Protein AF-A0A2D9IRG7-F1 (afdb_monomer)

Foldseek 3Di:
DDPDDDDDDPVPDDDDLLVVLVVLLVVLVVLLVVVVVLVVCLVVLVVVDDVSNVVSVVVCPPPVNVVSVLVNLLSVQLNVLVVVVVVCVVVVDQPDPVSSVVSSVVSNVRSVVVSVVVVVVVVD

Nearest PDB structures (foldseek):
  7jz2-assembly1_C  TM=8.194E-01  e=8.742E-06  Escherichia coli K-12
  2wdv-assembly1_C  TM=9.102E-01  e=7.545E-05  Escherichia coli
  2wu2-assembly3_K  TM=9.174E-01  e=1.060E-04  Escherichia coli
  2acz-assembly1_C-2  TM=8.097E-01  e=5.369E-05  Escherichia coli
  2acz-assembly1_C-3  TM=8.097E-01  e=5.369E-05  Escherichia coli

Radius of gyration: 19.7 Å; Cα contacts (8 Å, |Δi|>4): 68; chains: 1; bounding box: 57×37×49 Å

Sequence (124 aa):
MDNRPLSPHLTVYKPQITSVLSIFHRITGAGLAVSTVLVVFWLASLAMGEATFKGFNNFLNNPLIIVVLVSSLWALWYHFCTGLRHLYWDMGYGYELKSVTISGWAAVVCSFLFTFLTLLFFIS

pLDDT: mean 95.2, std 4.99, range [58.59, 98.75]

Structure (mmCIF, N/CA/C/O backbone):
data_AF-A0A2D9IRG7-F1
#
_entry.id   AF-A0A2D9IRG7-F1
#
loop_
_atom_site.group_PDB
_atom_site.id
_atom_site.type_symbol
_atom_site.label_atom_id
_atom_site.label_alt_id
_atom_site.label_comp_id
_atom_site.label_asym_id
_atom_site.label_entity_id
_atom_site.label_seq_id
_atom_site.pdbx_PDB_ins_code
_atom_site.Cartn_x
_atom_site.Cartn_y
_atom_site.Cartn_z
_atom_site.occupancy
_atom_site.B_iso_or_equiv
_atom_site.auth_seq_id
_atom_site.auth_comp_id
_atom_site.auth_asym_id
_atom_site.auth_atom_id
_atom_site.pdbx_PDB_model_num
ATOM 1 N N . MET A 1 1 ? -37.830 -22.686 -6.596 1.00 58.59 1 MET A N 1
ATOM 2 C CA . MET A 1 1 ? -36.717 -21.925 -5.996 1.00 58.59 1 MET A CA 1
ATOM 3 C C . MET A 1 1 ? -37.328 -21.036 -4.933 1.00 58.59 1 MET A C 1
ATOM 5 O O . MET A 1 1 ? -38.240 -20.288 -5.258 1.00 58.59 1 MET A O 1
ATOM 9 N N . ASP A 1 2 ? -36.937 -21.218 -3.675 1.00 75.44 2 ASP A N 1
ATOM 10 C CA . ASP A 1 2 ? -37.480 -20.458 -2.545 1.00 75.44 2 ASP A CA 1
ATOM 11 C C . ASP A 1 2 ? -37.162 -18.967 -2.724 1.00 75.44 2 ASP A C 1
ATOM 13 O O . ASP A 1 2 ? -36.000 -18.578 -2.786 1.00 75.44 2 ASP A O 1
ATOM 17 N N . ASN A 1 3 ? -38.196 -18.129 -2.820 1.00 83.56 3 ASN A N 1
ATOM 18 C CA . ASN A 1 3 ? -38.080 -16.697 -3.111 1.00 83.56 3 ASN A CA 1
ATOM 19 C C . ASN A 1 3 ? -37.896 -15.872 -1.822 1.00 83.56 3 ASN A C 1
ATOM 21 O O . ASN A 1 3 ? -38.558 -14.856 -1.607 1.00 83.56 3 ASN A O 1
ATOM 25 N N . ARG A 1 4 ? -37.063 -16.370 -0.899 1.00 88.25 4 ARG A N 1
ATOM 26 C CA . ARG A 1 4 ? -36.841 -15.713 0.395 1.00 88.25 4 ARG A CA 1
ATOM 27 C C . ARG A 1 4 ? -35.886 -14.532 0.208 1.00 88.25 4 ARG A C 1
ATOM 29 O O . ARG A 1 4 ? -34.809 -14.724 -0.358 1.00 88.25 4 ARG A O 1
ATOM 36 N N . PRO A 1 5 ? -36.244 -13.330 0.685 1.00 90.06 5 PRO A N 1
ATOM 37 C CA . PRO A 1 5 ? -35.385 -12.166 0.540 1.00 90.06 5 PRO A CA 1
ATOM 38 C C . PRO A 1 5 ? -34.127 -12.309 1.401 1.00 90.06 5 PRO A C 1
ATOM 40 O O . PRO A 1 5 ? -34.173 -12.817 2.523 1.00 90.06 5 PRO A O 1
ATOM 43 N N . LEU A 1 6 ? -33.001 -11.826 0.876 1.00 91.12 6 LEU A N 1
ATOM 44 C CA . LEU A 1 6 ? -31.754 -11.732 1.625 1.00 91.12 6 LEU A CA 1
ATOM 45 C C . LEU A 1 6 ? -31.890 -10.636 2.690 1.00 91.12 6 LEU A C 1
ATOM 47 O O . LEU A 1 6 ? -32.341 -9.529 2.388 1.00 91.12 6 LEU A O 1
ATOM 51 N N . SER A 1 7 ? -31.486 -10.919 3.929 1.00 91.62 7 SER A N 1
ATOM 52 C CA . SER A 1 7 ? -31.451 -9.889 4.967 1.00 91.62 7 SER A CA 1
ATOM 53 C C . SER A 1 7 ? -30.479 -8.767 4.573 1.00 91.62 7 SER A C 1
ATOM 55 O O . SER A 1 7 ? -29.383 -9.066 4.083 1.00 91.62 7 SER A O 1
ATOM 57 N N . PRO A 1 8 ? -30.818 -7.488 4.818 1.00 90.31 8 PRO A N 1
ATOM 58 C CA . PRO A 1 8 ? -29.889 -6.383 4.615 1.00 90.31 8 PRO A CA 1
ATOM 59 C C . PRO A 1 8 ? -28.596 -6.601 5.413 1.00 90.31 8 PRO A C 1
ATOM 61 O O . PRO A 1 8 ? -28.620 -7.111 6.528 1.00 90.31 8 PRO A O 1
ATOM 64 N N . HIS A 1 9 ? -27.464 -6.216 4.831 1.00 89.38 9 HIS A N 1
ATOM 65 C CA . HIS A 1 9 ? -26.128 -6.519 5.355 1.00 89.38 9 HIS A CA 1
ATOM 66 C C . HIS A 1 9 ? -25.223 -5.284 5.248 1.00 89.38 9 HIS A C 1
ATOM 68 O O . HIS A 1 9 ? -25.311 -4.396 6.090 1.00 89.38 9 HIS A O 1
ATOM 74 N N . LEU A 1 10 ? -24.430 -5.149 4.180 1.00 89.19 10 LEU A N 1
ATOM 75 C CA . LEU A 1 10 ? -23.500 -4.029 3.978 1.00 89.19 10 LEU A CA 1
ATOM 76 C C . LEU A 1 10 ? -24.174 -2.650 4.010 1.00 89.19 10 LEU A C 1
ATOM 78 O O . LEU A 1 10 ? -23.569 -1.688 4.463 1.00 89.19 10 LEU A O 1
ATOM 82 N N . THR A 1 11 ? -25.422 -2.556 3.552 1.00 91.62 11 THR A N 1
ATOM 83 C CA . THR A 1 11 ? -26.171 -1.294 3.483 1.00 91.62 11 THR A CA 1
ATOM 84 C C . THR A 1 11 ? -26.665 -0.793 4.839 1.00 91.62 11 THR A C 1
ATOM 86 O O . THR A 1 11 ? -26.944 0.394 4.970 1.00 91.62 11 THR A O 1
ATOM 89 N N . VAL A 1 12 ? -26.781 -1.669 5.842 1.00 94.56 12 VAL A N 1
ATOM 90 C CA . VAL A 1 12 ? -27.289 -1.325 7.185 1.00 94.56 12 VAL A CA 1
ATOM 91 C C . VAL A 1 12 ? -26.215 -1.419 8.269 1.00 94.56 12 VAL A C 1
ATOM 93 O O . VAL A 1 12 ? -26.410 -0.934 9.381 1.00 94.56 12 VAL A O 1
ATOM 96 N N . TYR A 1 13 ? -25.079 -2.051 7.969 1.00 92.19 13 TYR A N 1
ATOM 97 C CA . TYR A 1 13 ? -24.021 -2.296 8.938 1.00 92.19 13 TYR A CA 1
ATOM 98 C C . TYR A 1 13 ? -23.096 -1.083 9.088 1.00 92.19 13 TYR A C 1
ATOM 100 O O . TYR A 1 13 ? -22.617 -0.520 8.105 1.00 92.19 13 TYR A O 1
ATOM 108 N N . LYS A 1 14 ? -22.799 -0.693 10.333 1.00 92.94 14 LYS A N 1
ATOM 109 C CA . LYS A 1 14 ? -21.882 0.415 10.627 1.00 92.94 14 LYS A CA 1
ATOM 110 C C . LYS A 1 14 ? -20.431 -0.016 10.360 1.00 92.94 14 LYS A C 1
ATOM 112 O O . LYS A 1 14 ? -19.977 -0.951 11.019 1.00 92.94 14 LYS A O 1
ATOM 117 N N . PRO A 1 15 ? -19.674 0.673 9.486 1.00 91.62 15 PRO A N 1
ATOM 118 C CA . PRO A 1 15 ? -18.272 0.342 9.246 1.00 91.62 15 PRO A CA 1
ATOM 119 C C . PRO A 1 15 ? -17.424 0.476 10.517 1.00 91.62 15 PRO A C 1
ATOM 121 O O . PRO A 1 15 ? -17.432 1.521 11.173 1.00 91.62 15 PRO A O 1
ATOM 124 N N . GLN A 1 16 ? -16.665 -0.567 10.856 1.00 92.75 16 GLN A N 1
ATOM 125 C CA . GLN A 1 16 ? -15.623 -0.513 11.879 1.00 92.75 16 GLN A CA 1
ATOM 126 C C . GLN A 1 16 ? -14.268 -0.289 11.219 1.00 92.75 16 GLN A C 1
ATOM 128 O O . GLN A 1 16 ? -14.006 -0.763 10.114 1.00 92.75 16 GLN A O 1
ATOM 133 N N . ILE A 1 17 ? -13.356 0.365 11.936 1.00 91.12 17 ILE A N 1
ATOM 134 C CA . ILE A 1 17 ? -11.984 0.534 11.454 1.00 91.12 17 ILE A CA 1
ATOM 135 C C . ILE A 1 17 ? -11.351 -0.809 11.067 1.00 91.12 17 ILE A C 1
ATOM 137 O O . ILE A 1 17 ? -10.716 -0.919 10.029 1.00 91.12 17 ILE A O 1
ATOM 141 N N . THR A 1 18 ? -11.591 -1.866 11.836 1.00 91.75 18 THR A N 1
ATOM 142 C CA . THR A 1 18 ? -11.014 -3.193 11.594 1.00 91.75 18 THR A CA 1
ATOM 143 C C . THR A 1 18 ? -11.477 -3.820 10.283 1.00 91.75 18 THR A C 1
ATOM 145 O O . THR A 1 18 ? -10.648 -4.360 9.547 1.00 91.75 18 THR A O 1
ATOM 148 N N . SER A 1 19 ? -12.772 -3.720 9.965 1.00 93.50 19 SER A N 1
ATOM 149 C CA . SER A 1 19 ? -13.332 -4.236 8.714 1.00 93.50 19 SER A CA 1
ATOM 150 C C . SER A 1 19 ? -12.850 -3.422 7.520 1.00 93.50 19 SER A C 1
ATOM 152 O O . SER A 1 19 ? -12.465 -3.998 6.503 1.00 93.50 19 SER A O 1
ATOM 154 N N . VAL A 1 20 ? -12.804 -2.093 7.663 1.00 95.94 20 VAL A N 1
ATOM 155 C CA . VAL A 1 20 ? -12.276 -1.191 6.633 1.00 95.94 20 VAL A CA 1
ATOM 156 C C . VAL A 1 20 ? -10.815 -1.535 6.348 1.00 95.94 20 VAL A C 1
ATOM 158 O O . VAL A 1 20 ? -10.473 -1.824 5.204 1.00 95.94 20 VAL A O 1
ATOM 161 N N . LEU A 1 21 ? -9.969 -1.622 7.380 1.00 96.56 21 LEU A N 1
ATOM 162 C CA . LEU A 1 21 ? -8.549 -1.925 7.202 1.00 96.56 21 LEU A CA 1
ATOM 163 C C . LEU A 1 21 ? -8.311 -3.294 6.546 1.00 96.56 21 LEU A C 1
ATOM 165 O O . LEU A 1 21 ? -7.412 -3.426 5.715 1.00 96.56 21 LEU A O 1
ATOM 169 N N . SER A 1 22 ? -9.135 -4.298 6.866 1.00 96.50 22 SER A N 1
ATOM 170 C CA . SER A 1 22 ? -9.080 -5.624 6.234 1.00 96.50 22 SER A CA 1
ATOM 171 C C . SER A 1 22 ? -9.439 -5.592 4.742 1.00 96.50 22 SER A C 1
ATOM 173 O O . SER A 1 22 ? -8.823 -6.297 3.939 1.00 96.50 22 SER A O 1
ATOM 175 N N . ILE A 1 23 ? -10.436 -4.796 4.346 1.00 97.62 23 ILE A N 1
ATOM 176 C CA . ILE A 1 23 ? -10.784 -4.613 2.929 1.00 97.62 23 ILE A CA 1
ATOM 177 C C . ILE A 1 23 ? -9.636 -3.904 2.210 1.00 97.62 23 ILE A C 1
ATOM 179 O O . ILE A 1 23 ? -9.181 -4.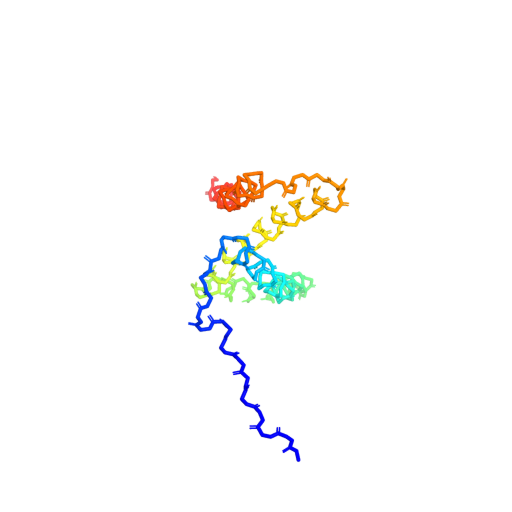381 1.172 1.00 97.62 23 ILE A O 1
ATOM 183 N N . PHE A 1 24 ? -9.105 -2.831 2.797 1.00 98.00 24 PHE A N 1
ATOM 184 C CA . PHE A 1 24 ? -7.962 -2.123 2.229 1.00 98.00 24 PHE A CA 1
ATOM 185 C C . PHE A 1 24 ? -6.723 -3.013 2.112 1.00 98.00 24 PHE A C 1
ATOM 187 O O . PHE A 1 24 ? -6.052 -2.936 1.097 1.00 98.00 24 PHE A O 1
ATOM 194 N N . HIS A 1 25 ? -6.451 -3.914 3.063 1.00 98.44 25 HIS A N 1
ATOM 195 C CA . HIS A 1 25 ? -5.314 -4.842 2.964 1.00 98.44 25 HIS A CA 1
ATOM 196 C C . HIS A 1 25 ? -5.418 -5.756 1.736 1.00 98.44 25 HIS A C 1
ATOM 198 O O . HIS A 1 25 ? -4.423 -6.005 1.055 1.00 98.44 25 HIS A O 1
ATOM 204 N N . ARG A 1 26 ? -6.638 -6.202 1.410 1.00 98.44 26 ARG A N 1
ATOM 205 C CA . ARG A 1 26 ? -6.917 -6.985 0.199 1.00 98.44 26 ARG A CA 1
ATOM 206 C C . ARG A 1 26 ? -6.792 -6.146 -1.069 1.00 98.44 26 ARG A C 1
ATOM 208 O O . ARG A 1 26 ? -6.164 -6.594 -2.022 1.00 98.44 26 ARG A O 1
ATOM 215 N N . ILE A 1 27 ? -7.347 -4.933 -1.070 1.00 98.50 27 ILE A N 1
ATOM 216 C CA . ILE A 1 27 ? -7.251 -4.009 -2.210 1.00 98.50 27 ILE A CA 1
ATOM 217 C C . ILE A 1 27 ? -5.788 -3.663 -2.495 1.00 98.50 27 ILE A C 1
ATOM 219 O O . ILE A 1 27 ? -5.361 -3.753 -3.643 1.00 98.50 27 ILE A O 1
ATOM 223 N N . THR A 1 28 ? -5.001 -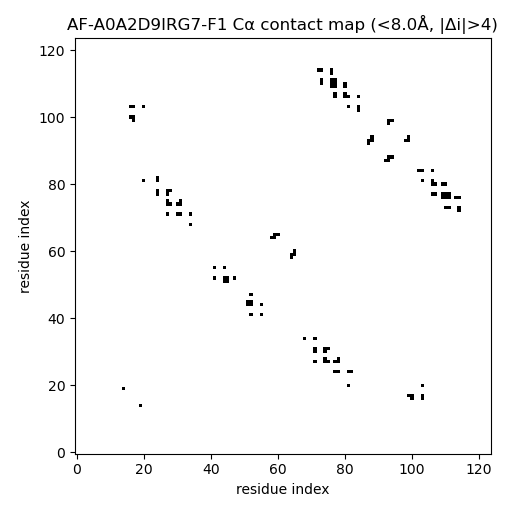3.319 -1.471 1.00 98.50 28 THR A N 1
ATOM 224 C CA . THR A 1 28 ? -3.579 -3.014 -1.649 1.00 98.50 28 THR A CA 1
ATOM 225 C C . THR A 1 28 ? -2.791 -4.242 -2.076 1.00 98.50 28 THR A C 1
ATOM 227 O O . THR A 1 28 ? -1.942 -4.113 -2.946 1.00 98.50 28 THR A O 1
ATOM 230 N N . GLY A 1 29 ? -3.105 -5.436 -1.562 1.00 98.31 29 GLY A N 1
ATOM 231 C CA . GLY A 1 29 ? -2.477 -6.683 -2.014 1.00 98.31 29 GLY A CA 1
ATOM 232 C C . GLY A 1 29 ? -2.723 -6.965 -3.500 1.00 98.31 29 GLY A C 1
ATOM 233 O O . GLY A 1 29 ? -1.784 -7.243 -4.243 1.00 98.31 29 GLY A O 1
ATOM 234 N N . ALA A 1 30 ? -3.970 -6.823 -3.959 1.00 98.31 30 ALA A N 1
ATOM 235 C CA . ALA A 1 30 ? -4.317 -6.975 -5.372 1.00 98.31 30 ALA A CA 1
ATOM 236 C C . ALA A 1 30 ? -3.670 -5.887 -6.248 1.00 98.31 30 ALA A C 1
ATOM 238 O O . ALA A 1 30 ? -3.128 -6.190 -7.308 1.00 98.31 30 ALA A O 1
ATOM 239 N N . GLY A 1 31 ? -3.684 -4.631 -5.790 1.00 97.81 31 GLY A N 1
ATOM 240 C CA . GLY A 1 31 ? -3.029 -3.520 -6.479 1.00 97.81 31 GLY A CA 1
ATOM 241 C C . GLY A 1 31 ? -1.523 -3.736 -6.620 1.00 97.81 31 GLY A C 1
ATOM 242 O O . GLY A 1 31 ? -0.986 -3.567 -7.708 1.00 97.81 31 GLY A O 1
ATOM 243 N N . LEU A 1 32 ? -0.856 -4.201 -5.562 1.00 98.31 32 LEU A N 1
ATOM 244 C CA . LEU A 1 32 ? 0.576 -4.498 -5.580 1.00 98.31 32 LEU A CA 1
ATOM 245 C C . LEU A 1 32 ? 0.938 -5.607 -6.563 1.00 98.31 32 LEU A C 1
ATOM 247 O O . LEU A 1 32 ? 1.962 -5.486 -7.228 1.00 98.31 32 LEU A O 1
ATOM 251 N N . ALA A 1 33 ? 0.099 -6.636 -6.715 1.00 97.12 33 ALA A N 1
ATOM 252 C CA . ALA A 1 33 ? 0.315 -7.657 -7.739 1.00 97.12 33 ALA A CA 1
ATOM 253 C C . ALA A 1 33 ? 0.344 -7.048 -9.155 1.00 97.12 33 ALA A C 1
ATOM 255 O O . ALA A 1 33 ? 1.175 -7.432 -9.978 1.00 97.12 33 ALA A O 1
ATOM 256 N N . VAL A 1 34 ? -0.505 -6.047 -9.427 1.00 95.50 34 VAL A N 1
ATOM 257 C CA . VAL A 1 34 ? -0.467 -5.279 -10.684 1.00 95.50 34 VAL A CA 1
ATOM 258 C C . VAL A 1 34 ? 0.787 -4.401 -10.750 1.00 95.50 34 VAL A C 1
ATOM 260 O O . VAL A 1 34 ? 1.468 -4.383 -11.775 1.00 95.50 34 VAL A O 1
ATOM 263 N N . SER A 1 35 ? 1.149 -3.718 -9.662 1.00 95.88 35 SER A N 1
ATOM 264 C CA . SER A 1 35 ? 2.365 -2.894 -9.599 1.00 95.88 35 SER A CA 1
ATOM 265 C C . SER A 1 35 ? 3.640 -3.715 -9.835 1.00 95.88 35 SER A C 1
ATOM 267 O O . SER A 1 35 ? 4.577 -3.215 -10.454 1.00 95.88 35 SER A O 1
ATOM 269 N N . THR A 1 36 ? 3.684 -4.987 -9.422 1.00 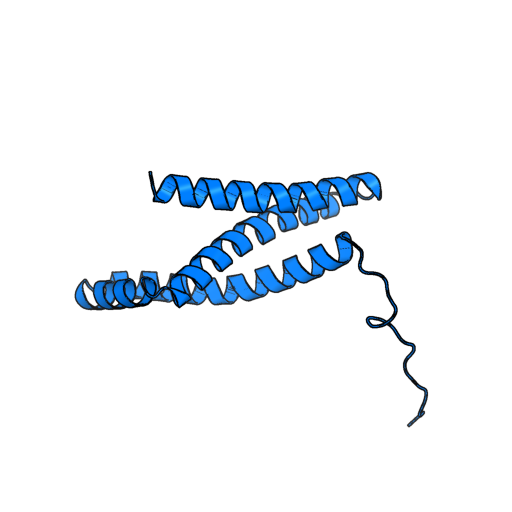96.38 36 THR A N 1
ATOM 270 C CA . THR A 1 36 ? 4.807 -5.892 -9.715 1.00 96.38 36 THR A CA 1
ATOM 271 C C . THR A 1 36 ? 5.016 -6.072 -11.218 1.00 96.38 36 THR A C 1
ATOM 273 O O . THR A 1 36 ? 6.159 -6.069 -11.668 1.00 96.38 36 THR A O 1
ATOM 276 N N . VAL A 1 37 ? 3.947 -6.152 -12.017 1.00 95.94 37 VAL A N 1
ATOM 277 C CA . VAL A 1 37 ? 4.055 -6.241 -13.486 1.00 95.94 37 VAL A CA 1
ATOM 278 C C . VAL A 1 37 ? 4.737 -4.997 -14.062 1.00 95.94 37 VAL A C 1
ATOM 280 O O . VAL A 1 37 ? 5.601 -5.112 -14.931 1.00 95.94 37 VAL A O 1
ATOM 283 N N . LEU A 1 38 ? 4.411 -3.809 -13.542 1.00 94.38 38 LEU A N 1
ATOM 284 C CA . LEU A 1 38 ? 5.055 -2.560 -13.956 1.00 94.38 38 LEU A CA 1
ATOM 285 C C . LEU A 1 38 ? 6.560 -2.563 -13.639 1.00 94.38 38 LEU A C 1
ATOM 287 O O . LEU A 1 38 ? 7.362 -2.175 -14.487 1.00 94.38 38 LEU A O 1
ATOM 291 N N . VAL A 1 39 ? 6.946 -3.047 -12.453 1.00 95.88 39 VAL A N 1
ATOM 292 C CA . VAL A 1 39 ? 8.360 -3.197 -12.060 1.00 95.88 39 VAL A CA 1
ATOM 293 C C . VAL A 1 39 ? 9.083 -4.192 -12.970 1.00 95.88 39 VAL A C 1
ATOM 295 O O . VAL A 1 39 ? 10.198 -3.918 -13.408 1.00 95.88 39 VAL A O 1
ATOM 298 N N . VAL A 1 40 ? 8.448 -5.318 -13.307 1.00 97.19 40 VAL A N 1
ATOM 299 C CA . VAL A 1 40 ? 9.013 -6.306 -14.240 1.00 97.19 40 VAL A CA 1
ATOM 300 C C . VAL A 1 40 ? 9.249 -5.685 -15.615 1.00 97.19 40 VAL A C 1
ATOM 302 O O . VAL A 1 40 ? 10.325 -5.875 -16.177 1.00 97.19 40 VAL A O 1
ATOM 305 N N . PHE A 1 41 ? 8.306 -4.904 -16.150 1.00 96.00 41 PHE A N 1
ATOM 306 C CA . PHE A 1 41 ? 8.512 -4.226 -17.432 1.00 96.00 41 PHE A CA 1
ATOM 307 C C . PHE A 1 41 ? 9.598 -3.154 -17.374 1.00 96.00 41 PHE A C 1
ATOM 309 O O . PHE A 1 41 ? 10.374 -3.029 -18.321 1.00 96.00 41 PHE A O 1
ATOM 316 N N . TRP A 1 42 ? 9.703 -2.429 -16.262 1.00 96.25 42 TRP A N 1
ATOM 317 C CA . TRP A 1 42 ? 10.791 -1.480 -16.057 1.00 96.25 42 TRP A CA 1
ATOM 318 C C . TRP A 1 42 ? 12.159 -2.185 -16.080 1.00 96.25 42 TRP A C 1
ATOM 320 O O . TRP A 1 42 ? 13.036 -1.788 -16.849 1.00 96.25 42 TRP A O 1
ATOM 330 N N . LEU A 1 43 ? 12.315 -3.290 -15.340 1.00 97.06 43 LEU A N 1
ATOM 331 C CA . LEU A 1 43 ? 13.536 -4.111 -15.343 1.00 97.06 43 LEU A CA 1
ATOM 332 C C . LEU A 1 43 ? 13.821 -4.739 -16.717 1.00 97.06 43 LEU A C 1
ATOM 334 O O . LEU A 1 43 ? 14.967 -4.761 -17.160 1.00 97.06 43 LEU A O 1
ATOM 338 N N . ALA A 1 44 ? 12.791 -5.215 -17.419 1.00 97.44 44 ALA A N 1
ATOM 339 C CA . ALA A 1 44 ? 12.940 -5.743 -18.772 1.00 97.44 44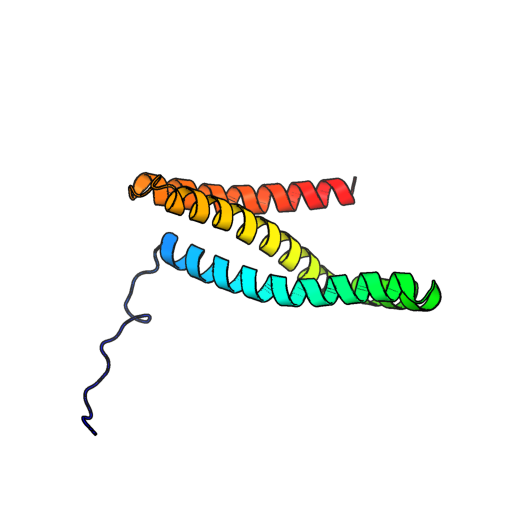 ALA 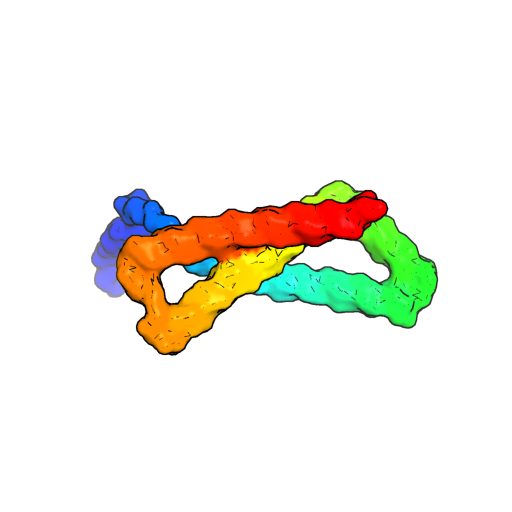A CA 1
ATOM 340 C C . ALA A 1 44 ? 13.421 -4.656 -19.746 1.00 97.44 44 ALA A C 1
ATOM 342 O O . ALA A 1 44 ? 14.332 -4.900 -20.534 1.00 97.44 44 ALA A O 1
ATOM 343 N N . SER A 1 45 ? 12.875 -3.437 -19.650 1.00 97.31 45 SER A N 1
ATOM 344 C CA . SER A 1 45 ? 13.303 -2.307 -20.483 1.00 97.31 45 SER A CA 1
ATOM 345 C C . SER A 1 45 ? 14.777 -1.955 -20.270 1.00 97.31 45 SER A C 1
ATOM 347 O O . SER A 1 45 ? 15.467 -1.639 -21.238 1.00 97.31 45 SER A O 1
ATOM 349 N N . LEU A 1 46 ? 15.272 -2.091 -19.033 1.00 96.38 46 LEU A N 1
ATOM 350 C CA . LEU A 1 46 ? 16.679 -1.889 -18.689 1.00 96.38 46 LEU A CA 1
ATOM 351 C C . LEU A 1 46 ? 17.582 -2.921 -19.386 1.00 96.38 46 LEU A C 1
ATOM 353 O O . LEU A 1 46 ? 18.641 -2.567 -19.899 1.00 96.38 46 LEU A O 1
ATOM 357 N N . ALA A 1 47 ? 17.144 -4.180 -19.464 1.00 96.94 47 ALA A N 1
ATOM 358 C CA . ALA A 1 47 ? 17.876 -5.254 -20.139 1.00 96.94 47 ALA A CA 1
ATOM 359 C C . ALA A 1 47 ? 17.848 -5.152 -21.679 1.00 96.94 47 ALA A C 1
ATOM 361 O O . ALA A 1 47 ? 18.742 -5.665 -22.347 1.00 96.94 47 ALA A O 1
ATOM 362 N N . MET A 1 48 ? 16.841 -4.486 -22.253 1.00 96.50 48 MET A N 1
ATOM 363 C CA . MET A 1 48 ? 16.664 -4.332 -23.707 1.00 96.50 48 MET A CA 1
ATOM 364 C C . MET A 1 48 ? 17.499 -3.198 -24.326 1.00 96.50 48 MET A C 1
ATOM 366 O O . MET A 1 48 ? 17.432 -2.978 -25.537 1.00 96.50 48 MET A O 1
ATOM 370 N N . GLY A 1 49 ? 18.277 -2.476 -23.519 1.00 95.81 49 GLY A N 1
ATOM 371 C CA . GLY A 1 49 ? 19.170 -1.414 -23.971 1.00 95.81 49 GLY A CA 1
ATOM 372 C C . GLY A 1 49 ? 18.606 -0.002 -23.807 1.00 95.81 49 GLY A C 1
ATOM 373 O O . GLY A 1 49 ? 17.426 0.220 -23.527 1.00 95.81 49 GLY A O 1
ATOM 374 N N . GLU A 1 50 ? 19.490 0.976 -23.991 1.00 96.75 50 GLU A N 1
ATOM 375 C CA . GLU A 1 50 ? 19.274 2.372 -23.596 1.00 96.75 50 GLU A CA 1
ATOM 376 C C . GLU A 1 50 ? 18.034 3.014 -24.232 1.00 96.75 50 GLU A C 1
ATOM 378 O O . GLU A 1 50 ? 17.265 3.686 -23.546 1.00 96.75 50 GLU A O 1
ATOM 383 N N . ALA A 1 51 ? 17.803 2.790 -25.530 1.00 96.94 51 ALA A N 1
ATOM 384 C CA . ALA A 1 51 ? 16.674 3.390 -26.242 1.00 96.94 51 ALA A CA 1
ATOM 385 C C . ALA A 1 51 ? 15.321 2.952 -25.652 1.00 96.94 51 ALA A C 1
ATOM 387 O O . ALA A 1 51 ? 14.444 3.788 -25.415 1.00 96.94 51 ALA A O 1
ATOM 388 N N . THR A 1 52 ? 15.173 1.656 -25.362 1.00 96.75 52 THR A N 1
ATOM 389 C CA . THR A 1 52 ? 13.959 1.080 -24.768 1.00 96.75 52 THR A CA 1
ATOM 390 C C . THR A 1 52 ? 13.761 1.584 -23.342 1.00 96.75 52 THR A C 1
ATOM 392 O O . THR A 1 52 ? 12.668 2.035 -22.992 1.00 96.75 52 THR A O 1
ATOM 395 N N . PHE A 1 53 ? 14.826 1.587 -22.537 1.00 97.38 53 PHE A N 1
ATOM 396 C CA . PHE A 1 53 ? 14.792 2.093 -21.166 1.00 97.38 53 PHE A CA 1
ATOM 397 C C . PHE A 1 53 ? 14.404 3.577 -21.103 1.00 97.38 53 PHE A C 1
ATOM 399 O O . PHE A 1 53 ? 13.547 3.973 -20.311 1.00 97.38 53 PHE A O 1
ATOM 406 N N . LYS A 1 54 ? 14.964 4.409 -21.989 1.00 96.81 54 LYS A N 1
ATOM 407 C CA . LYS A 1 54 ? 14.629 5.838 -22.079 1.00 96.81 54 LYS A CA 1
ATOM 408 C C . LYS A 1 54 ? 13.164 6.055 -22.463 1.00 96.81 54 LYS A C 1
ATOM 410 O O . LYS A 1 54 ? 12.500 6.909 -21.874 1.00 96.81 54 LYS A O 1
ATOM 415 N N . GLY A 1 55 ? 12.647 5.269 -23.409 1.00 96.56 55 GLY A N 1
ATOM 416 C CA . GLY A 1 55 ? 11.228 5.282 -23.770 1.00 96.56 55 GLY A CA 1
ATOM 417 C C . GLY A 1 55 ? 10.324 4.938 -22.583 1.00 96.56 55 GLY A C 1
ATOM 418 O O . GLY A 1 55 ? 9.341 5.635 -22.330 1.00 96.56 55 GLY A O 1
ATOM 419 N N . PHE A 1 56 ? 10.696 3.920 -21.804 1.00 96.38 56 PHE A N 1
ATOM 420 C CA . PHE A 1 56 ? 9.941 3.517 -20.621 1.00 96.38 56 PHE A CA 1
ATOM 421 C C . PHE A 1 56 ? 9.995 4.569 -19.501 1.00 96.38 56 PHE A C 1
ATOM 423 O O . PHE A 1 56 ? 8.967 4.890 -18.909 1.00 96.38 56 PHE A O 1
ATOM 430 N N . ASN A 1 57 ? 11.153 5.184 -19.250 1.00 95.25 57 ASN A N 1
ATOM 431 C CA . ASN A 1 57 ? 11.257 6.285 -18.286 1.00 95.25 57 ASN A CA 1
ATOM 432 C C . ASN A 1 57 ? 10.403 7.495 -18.692 1.00 95.25 57 ASN A C 1
ATOM 434 O O . ASN A 1 57 ? 9.766 8.106 -17.837 1.00 95.25 57 ASN A O 1
ATOM 438 N N . ASN A 1 58 ? 10.320 7.822 -19.985 1.00 95.88 58 ASN A N 1
ATOM 439 C CA . ASN A 1 58 ? 9.409 8.869 -20.459 1.00 95.88 58 ASN A CA 1
ATOM 440 C C . ASN A 1 58 ? 7.939 8.528 -20.173 1.00 95.88 58 ASN A C 1
ATOM 442 O O . ASN A 1 58 ? 7.174 9.412 -19.793 1.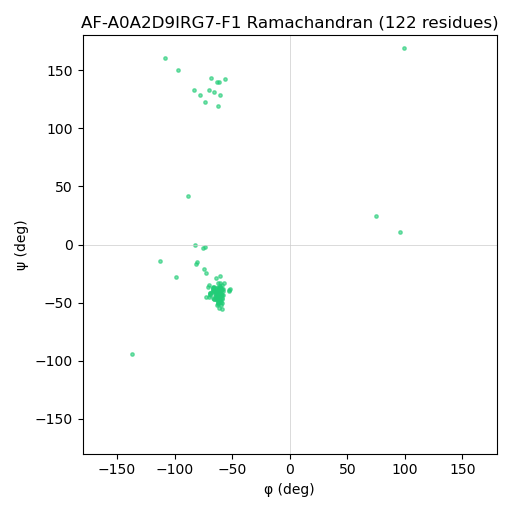00 95.88 58 ASN A O 1
ATOM 446 N N . PHE A 1 59 ? 7.550 7.257 -20.309 1.00 95.56 59 PHE A N 1
ATOM 447 C CA . PHE A 1 59 ? 6.217 6.790 -19.922 1.00 95.56 59 PHE A CA 1
ATOM 448 C C . PHE A 1 59 ? 5.970 6.938 -18.411 1.00 95.56 59 PHE A C 1
ATOM 450 O O . PHE A 1 59 ? 4.922 7.450 -18.015 1.00 95.56 59 PHE A O 1
ATOM 457 N N . LEU A 1 60 ? 6.941 6.563 -17.568 1.00 95.19 60 LEU A N 1
ATOM 458 C CA . LEU A 1 60 ? 6.828 6.701 -16.110 1.00 95.19 60 LEU A CA 1
ATOM 459 C C . LEU A 1 60 ? 6.732 8.159 -15.639 1.00 95.19 60 LEU A C 1
ATOM 461 O O . LEU A 1 60 ? 6.080 8.424 -14.633 1.00 95.19 60 LEU A O 1
ATOM 465 N N . ASN A 1 61 ? 7.321 9.100 -16.380 1.00 94.38 61 ASN A N 1
ATOM 466 C CA . ASN A 1 61 ? 7.256 10.535 -16.083 1.00 94.38 61 ASN A CA 1
ATOM 467 C C . ASN A 1 61 ? 5.888 11.177 -16.389 1.00 94.38 61 ASN A C 1
ATOM 469 O O . ASN A 1 61 ? 5.697 12.369 -16.141 1.00 94.38 61 ASN A O 1
ATOM 473 N N . ASN A 1 62 ? 4.917 10.427 -16.918 1.00 96.25 62 ASN A N 1
ATOM 474 C CA . ASN A 1 62 ? 3.559 10.932 -17.082 1.00 96.25 62 ASN A CA 1
ATOM 475 C C . ASN A 1 62 ? 2.909 11.182 -15.700 1.00 96.25 62 ASN A C 1
ATOM 477 O O . ASN A 1 62 ? 2.897 10.269 -14.873 1.00 96.25 62 ASN A O 1
ATOM 481 N N . PRO A 1 63 ? 2.290 12.353 -15.452 1.00 95.75 63 PRO A N 1
ATOM 482 C CA . PRO A 1 63 ? 1.675 12.674 -14.162 1.00 95.75 63 PRO A CA 1
ATOM 483 C C . PRO A 1 63 ? 0.685 11.623 -13.641 1.00 95.75 63 PRO A C 1
ATOM 485 O O . PRO A 1 63 ? 0.670 11.334 -12.447 1.00 95.75 63 PRO A O 1
ATOM 488 N N . LEU A 1 64 ? -0.113 11.006 -14.520 1.00 96.38 64 LEU A N 1
ATOM 489 C CA . LEU A 1 64 ? -1.055 9.953 -14.124 1.00 96.38 64 LEU A CA 1
ATOM 490 C C . LEU A 1 64 ? -0.326 8.694 -13.647 1.00 96.38 64 LEU A C 1
ATOM 492 O O . LEU A 1 64 ? -0.741 8.066 -12.675 1.00 96.38 64 LEU A O 1
ATOM 496 N N . ILE A 1 65 ? 0.778 8.343 -14.305 1.00 95.38 65 ILE A N 1
ATOM 497 C CA . ILE A 1 65 ? 1.595 7.191 -13.923 1.00 95.38 65 ILE A CA 1
ATOM 498 C C . ILE A 1 65 ? 2.338 7.475 -12.620 1.00 95.38 65 ILE A C 1
ATOM 500 O O . ILE A 1 65 ? 2.394 6.600 -11.762 1.00 95.38 65 ILE A O 1
ATOM 504 N N . ILE A 1 66 ? 2.802 8.706 -12.402 1.00 95.12 66 ILE A N 1
ATOM 505 C CA . ILE A 1 66 ? 3.377 9.120 -11.116 1.00 95.12 66 ILE A CA 1
ATOM 506 C C . ILE A 1 66 ? 2.357 8.944 -9.983 1.00 95.12 66 ILE A C 1
ATOM 508 O O . ILE A 1 66 ? 2.708 8.394 -8.940 1.00 95.12 66 ILE A O 1
ATOM 512 N N . VAL A 1 67 ? 1.085 9.316 -10.179 1.00 96.69 67 VAL A N 1
ATOM 513 C CA . VAL A 1 67 ? 0.030 9.056 -9.177 1.00 96.69 67 VAL A CA 1
ATOM 514 C C . VAL A 1 67 ? -0.109 7.557 -8.900 1.00 96.69 67 VAL A C 1
ATOM 516 O O . VAL A 1 67 ? -0.204 7.161 -7.737 1.00 96.69 67 VAL A O 1
ATOM 519 N N . VAL A 1 68 ? -0.076 6.711 -9.934 1.00 96.12 68 VAL A N 1
ATOM 520 C CA . VAL A 1 68 ? -0.106 5.246 -9.774 1.00 96.12 68 VAL A CA 1
ATOM 521 C C . VAL A 1 68 ? 1.120 4.741 -9.007 1.00 96.12 68 VAL A C 1
ATOM 523 O O . VAL A 1 68 ? 0.968 3.900 -8.122 1.00 96.12 68 VAL A O 1
ATOM 526 N N . LEU A 1 69 ? 2.316 5.262 -9.287 1.00 95.81 69 LEU A N 1
ATOM 527 C CA . LEU A 1 69 ? 3.557 4.888 -8.602 1.00 95.81 69 LEU A CA 1
ATOM 528 C C . LEU A 1 69 ? 3.535 5.294 -7.125 1.00 95.81 69 LEU A C 1
ATOM 530 O O . LEU A 1 69 ? 3.813 4.464 -6.262 1.00 95.81 69 LEU A O 1
ATOM 534 N N . VAL A 1 70 ? 3.134 6.529 -6.815 1.00 97.00 70 VAL A N 1
ATOM 535 C CA . VAL A 1 70 ? 3.003 7.015 -5.431 1.00 97.00 70 VAL A CA 1
ATOM 536 C C . VAL A 1 70 ? 1.918 6.236 -4.682 1.00 97.00 70 VAL A C 1
ATOM 538 O O . VAL A 1 70 ? 2.125 5.835 -3.537 1.00 97.00 70 VAL A O 1
ATOM 541 N N . SER A 1 71 ? 0.790 5.943 -5.333 1.00 97.56 71 SER A N 1
ATOM 542 C CA . SER A 1 71 ? -0.272 5.115 -4.742 1.00 97.56 71 SER A CA 1
ATOM 543 C C . SER A 1 71 ? 0.196 3.678 -4.503 1.00 97.56 71 SER A C 1
ATOM 545 O O . SER A 1 71 ? -0.140 3.093 -3.477 1.00 97.56 71 SER A O 1
ATOM 547 N N . SER A 1 72 ? 1.001 3.121 -5.413 1.00 98.06 72 SER A N 1
ATOM 548 C CA . SER A 1 72 ? 1.614 1.792 -5.269 1.00 98.06 72 SER A CA 1
ATOM 549 C C . SER A 1 72 ? 2.617 1.760 -4.117 1.00 98.06 72 SER A C 1
ATOM 551 O O . SER A 1 72 ? 2.643 0.798 -3.354 1.00 98.06 72 SER A O 1
ATOM 553 N N . LEU A 1 73 ? 3.405 2.825 -3.948 1.00 98.06 73 LEU A N 1
ATOM 554 C CA . LEU A 1 73 ? 4.331 2.974 -2.827 1.00 98.06 73 LEU A CA 1
ATOM 555 C C . LEU A 1 73 ? 3.587 3.042 -1.488 1.00 98.06 73 LEU A C 1
ATOM 557 O O . LEU A 1 73 ? 3.956 2.351 -0.539 1.00 98.06 73 LEU A O 1
ATOM 561 N N . TRP A 1 74 ? 2.511 3.826 -1.410 1.00 98.56 74 TRP A N 1
ATOM 562 C CA . TRP A 1 74 ? 1.673 3.840 -0.213 1.00 98.56 74 TRP A CA 1
ATOM 563 C C . TRP A 1 74 ? 1.014 2.479 0.035 1.00 98.56 74 TRP A C 1
ATOM 565 O O . TRP A 1 74 ? 1.031 1.983 1.162 1.00 98.56 74 TRP A O 1
ATOM 575 N N . ALA A 1 75 ? 0.490 1.837 -1.013 1.00 98.56 75 ALA A N 1
ATOM 576 C CA . ALA A 1 75 ? -0.104 0.508 -0.925 1.00 98.56 75 ALA A CA 1
ATOM 577 C C . ALA A 1 75 ? 0.897 -0.529 -0.394 1.00 98.56 75 ALA A C 1
ATOM 579 O O . ALA A 1 75 ? 0.506 -1.363 0.422 1.00 98.56 75 ALA A O 1
ATOM 580 N N . LEU A 1 76 ? 2.172 -0.443 -0.794 1.00 98.56 76 LEU A N 1
ATOM 581 C CA . LEU A 1 76 ? 3.260 -1.287 -0.295 1.00 98.56 76 LEU A CA 1
ATOM 582 C C . LEU A 1 76 ? 3.407 -1.144 1.218 1.00 98.56 76 LEU A C 1
ATOM 584 O O . LEU A 1 76 ? 3.304 -2.137 1.940 1.00 98.56 76 LEU A O 1
ATOM 588 N N . TRP A 1 77 ? 3.582 0.084 1.709 1.00 98.69 77 TRP A N 1
ATOM 589 C CA . TRP A 1 77 ? 3.760 0.331 3.139 1.00 98.69 77 TRP A CA 1
ATOM 590 C C . TRP A 1 77 ? 2.511 0.004 3.953 1.00 98.69 77 TRP A C 1
ATOM 592 O O . TRP A 1 77 ? 2.610 -0.588 5.028 1.00 98.69 77 TRP A O 1
ATOM 602 N N . TYR A 1 78 ? 1.326 0.312 3.430 1.00 98.75 78 TYR A N 1
ATOM 603 C CA . TYR A 1 78 ? 0.066 -0.046 4.069 1.00 98.75 78 TYR A CA 1
ATOM 604 C C . TYR A 1 78 ? -0.111 -1.568 4.168 1.00 98.75 78 TYR A C 1
ATOM 606 O O . TYR A 1 78 ? -0.461 -2.090 5.235 1.00 98.75 78 TYR A O 1
ATOM 614 N N . HIS A 1 79 ? 0.136 -2.294 3.071 1.00 98.69 79 HIS A N 1
ATOM 615 C CA . HIS A 1 79 ? 0.025 -3.750 3.034 1.00 98.69 79 HIS A CA 1
ATOM 616 C C . HIS A 1 79 ? 1.048 -4.400 3.967 1.00 98.69 79 HIS A C 1
ATOM 618 O O . HIS A 1 79 ? 0.681 -5.297 4.720 1.00 98.69 79 HIS A O 1
ATOM 624 N N . PHE A 1 80 ? 2.282 -3.893 3.986 1.00 98.56 80 PHE A N 1
ATOM 625 C CA . PHE A 1 80 ? 3.344 -4.352 4.875 1.00 98.56 80 PHE A CA 1
ATOM 626 C C . PHE A 1 80 ? 2.989 -4.149 6.354 1.00 98.56 80 PHE A C 1
ATOM 628 O O . PHE A 1 80 ? 2.956 -5.117 7.111 1.00 98.56 80 PHE A O 1
ATOM 635 N N . CYS A 1 81 ? 2.644 -2.926 6.775 1.00 98.44 81 CYS A N 1
ATOM 636 C CA . CYS A 1 81 ? 2.294 -2.638 8.170 1.00 98.44 81 CYS A CA 1
ATOM 637 C C . CYS A 1 81 ? 1.062 -3.428 8.635 1.00 98.44 81 CYS A C 1
ATOM 639 O O . CYS A 1 81 ? 1.040 -3.965 9.745 1.00 98.44 81 CYS A O 1
ATOM 641 N N . THR A 1 82 ? 0.039 -3.536 7.784 1.00 98.06 82 THR A N 1
ATOM 642 C CA . THR A 1 82 ? -1.159 -4.323 8.109 1.00 98.06 82 THR A CA 1
ATOM 643 C C . THR A 1 82 ? -0.861 -5.824 8.110 1.00 98.06 82 THR A C 1
ATOM 645 O O . THR A 1 82 ? -1.399 -6.543 8.948 1.00 98.06 82 THR A O 1
ATOM 648 N N . GLY A 1 83 ? 0.026 -6.295 7.231 1.00 97.88 83 GLY A N 1
ATOM 649 C CA . GLY A 1 83 ? 0.513 -7.674 7.196 1.00 97.88 83 GLY A CA 1
ATOM 650 C C . GLY A 1 83 ? 1.282 -8.050 8.462 1.00 97.88 83 GLY A C 1
ATOM 651 O O . GLY A 1 83 ? 0.998 -9.085 9.053 1.00 97.88 83 GLY A O 1
ATOM 652 N N . LEU A 1 84 ? 2.163 -7.175 8.960 1.00 97.81 84 LEU A N 1
ATOM 653 C CA . LEU A 1 84 ? 2.826 -7.368 10.257 1.00 97.81 84 LEU A CA 1
ATOM 654 C C . LEU A 1 84 ? 1.816 -7.490 11.401 1.00 97.81 84 LEU A C 1
ATOM 656 O O . LEU A 1 84 ? 1.973 -8.335 12.279 1.00 97.81 84 LEU A O 1
ATOM 660 N N . ARG A 1 85 ? 0.753 -6.679 11.377 1.00 96.12 85 ARG A N 1
ATOM 661 C CA . ARG A 1 85 ? -0.341 -6.791 12.347 1.00 96.12 85 ARG A CA 1
ATOM 662 C C . ARG A 1 85 ? -1.067 -8.136 12.239 1.00 96.12 85 ARG A C 1
ATOM 664 O O . ARG A 1 85 ? -1.386 -8.716 13.269 1.00 96.12 85 ARG A O 1
ATOM 671 N N . HIS A 1 86 ? -1.312 -8.634 11.025 1.00 96.69 86 HIS A N 1
ATOM 672 C CA . HIS A 1 86 ? -1.895 -9.962 10.818 1.00 96.69 86 HIS A CA 1
ATOM 673 C C . HIS A 1 86 ? -0.991 -11.068 11.368 1.00 96.69 86 HIS A C 1
ATOM 675 O O . HIS A 1 86 ? -1.461 -11.873 12.160 1.00 96.69 86 HIS A O 1
ATOM 681 N N . LEU A 1 87 ? 0.311 -11.032 11.073 1.00 97.88 87 LEU A N 1
ATOM 682 C CA . LEU A 1 87 ? 1.272 -11.994 11.622 1.00 97.88 87 LEU A CA 1
ATOM 683 C C . LEU A 1 87 ? 1.340 -11.937 13.155 1.00 97.88 87 LEU A C 1
ATOM 685 O O . LEU A 1 87 ? 1.427 -12.970 13.810 1.00 97.88 87 LEU A O 1
ATOM 689 N N . TYR A 1 88 ? 1.261 -10.741 13.745 1.00 96.75 88 TYR A N 1
ATOM 690 C CA . TYR A 1 88 ? 1.201 -10.578 15.200 1.00 96.75 88 TYR A CA 1
ATOM 691 C C . TYR A 1 88 ? -0.047 -11.236 15.809 1.00 96.75 88 TYR A C 1
ATOM 693 O O . TYR A 1 88 ? 0.029 -11.842 16.879 1.00 96.75 88 TYR A O 1
ATOM 701 N N . TRP A 1 89 ? -1.186 -11.162 15.117 1.00 96.00 89 TRP A N 1
ATOM 702 C CA . TRP A 1 89 ? -2.394 -11.887 15.508 1.00 96.00 89 TRP A CA 1
ATOM 703 C C . TRP A 1 89 ? -2.244 -13.394 15.326 1.00 96.00 89 TRP A C 1
ATOM 705 O O . TRP A 1 89 ? -2.606 -14.138 16.235 1.00 96.00 89 TRP A O 1
ATOM 715 N N . ASP A 1 90 ? -1.652 -13.851 14.224 1.00 97.06 90 ASP A N 1
ATOM 716 C CA . ASP A 1 90 ? -1.425 -15.278 13.957 1.00 97.06 90 ASP A CA 1
ATOM 717 C C . ASP A 1 90 ? -0.533 -15.933 15.029 1.00 97.06 90 ASP A C 1
ATOM 719 O O . ASP A 1 90 ? -0.681 -17.116 15.331 1.00 97.06 90 ASP A O 1
ATOM 723 N N . MET A 1 91 ? 0.339 -15.153 15.679 1.00 97.25 91 MET A N 1
ATOM 724 C CA . MET A 1 91 ? 1.134 -15.583 16.840 1.00 97.25 91 MET A CA 1
ATOM 725 C C . MET A 1 91 ? 0.341 -15.673 18.157 1.00 97.25 91 MET A C 1
ATOM 727 O O . MET A 1 91 ? 0.892 -16.073 19.180 1.00 97.25 91 MET A O 1
ATOM 731 N N . GLY A 1 92 ? -0.937 -15.301 18.160 1.00 95.62 92 GLY A N 1
ATOM 732 C CA . GLY A 1 92 ? -1.809 -15.385 19.330 1.00 95.62 92 GLY A CA 1
ATOM 733 C C . GLY A 1 92 ? -1.934 -14.092 20.146 1.00 95.62 92 GLY A C 1
ATOM 734 O O . GLY A 1 92 ? -2.495 -14.124 21.242 1.00 95.62 92 GLY A O 1
ATOM 735 N N . TYR A 1 93 ? -1.441 -12.953 19.650 1.00 95.19 93 TYR A N 1
ATOM 736 C CA . TYR A 1 93 ? -1.404 -11.699 20.410 1.00 95.19 93 TYR A CA 1
ATOM 737 C C . TYR A 1 93 ? -2.407 -10.648 19.911 1.00 95.19 93 TYR A C 1
ATOM 739 O O . TYR A 1 93 ? -2.864 -10.677 18.777 1.00 95.19 93 TYR A O 1
ATOM 747 N N . GLY A 1 94 ? -2.726 -9.658 20.754 1.00 91.75 94 GLY A N 1
ATOM 748 C CA . GLY A 1 94 ? -3.386 -8.422 20.311 1.00 91.75 94 GLY A CA 1
ATOM 749 C C . GLY A 1 94 ? -4.876 -8.513 19.964 1.00 91.75 94 GLY A C 1
ATOM 750 O O . GLY A 1 94 ? -5.348 -7.673 19.203 1.00 91.75 94 GLY A O 1
ATOM 751 N N . TYR A 1 95 ? -5.612 -9.482 20.520 1.00 91.81 95 TYR A N 1
ATOM 752 C CA . TYR A 1 95 ? -7.041 -9.704 20.236 1.00 91.81 95 TYR A CA 1
ATOM 753 C C . TYR A 1 95 ? -8.017 -8.794 20.990 1.00 91.81 95 TYR A C 1
ATOM 755 O O . TYR A 1 95 ? -9.188 -8.704 20.620 1.00 91.81 95 TYR A O 1
ATOM 763 N N . GLU A 1 96 ? -7.572 -8.103 22.040 1.00 94.75 96 GLU A N 1
ATOM 764 C CA . GLU A 1 96 ? -8.435 -7.161 22.753 1.00 94.75 96 GLU A CA 1
ATOM 765 C C . GLU A 1 96 ? -8.862 -6.002 21.846 1.00 94.75 96 GLU A C 1
ATOM 767 O O . GLU A 1 96 ? -8.039 -5.429 21.132 1.00 94.75 96 GLU A O 1
ATOM 772 N N . LEU A 1 97 ? -10.127 -5.574 21.935 1.00 92.12 97 LEU A N 1
ATOM 773 C CA . LEU A 1 97 ? -10.682 -4.502 21.093 1.00 92.12 97 LEU A CA 1
ATOM 774 C C . LEU A 1 97 ? -9.841 -3.216 21.117 1.00 92.12 97 LEU A C 1
ATOM 776 O O . LEU A 1 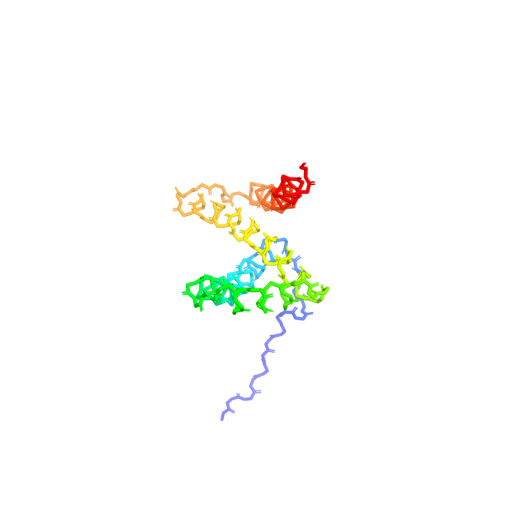97 ? -9.641 -2.575 20.080 1.00 92.12 97 LEU A O 1
ATOM 780 N N . LYS A 1 98 ? -9.314 -2.854 22.294 1.00 94.38 98 LYS A N 1
ATOM 781 C CA . LYS A 1 98 ? -8.421 -1.702 22.453 1.00 94.38 98 LYS A CA 1
ATOM 782 C C . LYS A 1 98 ? -7.116 -1.905 21.678 1.00 94.38 98 LYS A C 1
ATOM 784 O O . LYS A 1 98 ? -6.718 -1.019 20.925 1.00 94.38 98 LYS A O 1
ATOM 789 N N . SER A 1 99 ? -6.491 -3.074 21.812 1.00 93.62 99 SER A N 1
ATOM 790 C CA . SER A 1 99 ? -5.243 -3.421 21.121 1.00 93.62 99 SER A CA 1
ATOM 791 C C . SER A 1 99 ? -5.423 -3.473 19.600 1.00 93.62 99 SER A C 1
ATOM 793 O O . SER A 1 99 ? -4.657 -2.862 18.852 1.00 93.62 99 SER A O 1
ATOM 795 N N . VAL A 1 100 ? -6.505 -4.094 19.129 1.00 94.56 100 VAL A N 1
ATOM 796 C CA . VAL A 1 100 ? -6.880 -4.159 17.709 1.00 94.56 100 VAL A CA 1
ATOM 797 C C . VAL A 1 100 ? -7.089 -2.761 17.106 1.00 94.56 100 VAL A C 1
ATOM 799 O O . VAL A 1 100 ? -6.693 -2.507 15.966 1.00 94.56 100 VAL A O 1
ATOM 802 N N . THR A 1 101 ? -7.692 -1.840 17.865 1.00 94.75 101 THR A N 1
ATOM 803 C CA . THR A 1 101 ? -7.936 -0.460 17.415 1.00 94.75 101 THR A CA 1
ATOM 804 C C . THR A 1 101 ? -6.645 0.356 17.367 1.00 94.75 101 THR A C 1
ATOM 806 O O . THR A 1 101 ? -6.388 1.031 16.370 1.00 94.75 101 THR A O 1
ATOM 809 N N . ILE A 1 102 ? -5.812 0.269 18.412 1.00 96.00 102 ILE A N 1
ATOM 810 C CA . ILE A 1 102 ? -4.519 0.970 18.481 1.00 96.00 102 ILE A CA 1
ATOM 811 C C . ILE A 1 102 ? -3.594 0.484 17.365 1.00 96.00 102 ILE A C 1
ATOM 813 O O . ILE A 1 102 ? -3.069 1.296 16.609 1.00 96.00 102 ILE A O 1
ATOM 817 N N . SER A 1 103 ? -3.437 -0.833 17.218 1.00 96.25 103 SER A N 1
ATOM 818 C CA . SER A 1 103 ? -2.602 -1.422 16.164 1.00 96.25 103 SER A CA 1
ATOM 819 C C . SER A 1 103 ? -3.112 -1.092 14.758 1.00 96.25 103 SER A C 1
ATOM 821 O O . SER A 1 103 ? -2.309 -0.896 13.849 1.00 96.25 103 SER A O 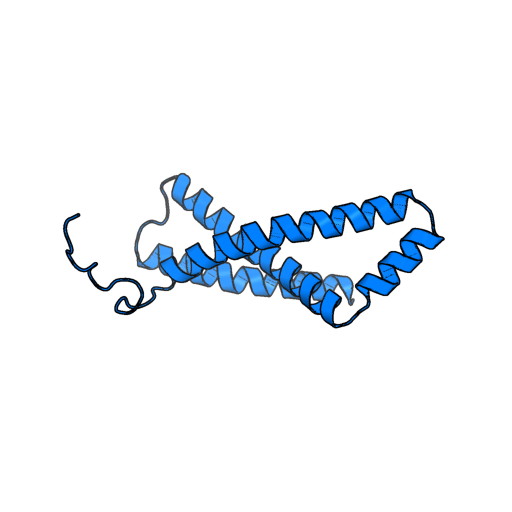1
ATOM 823 N N . GLY A 1 104 ? -4.432 -0.971 14.571 1.00 96.19 104 GLY A N 1
ATOM 824 C CA . GLY A 1 104 ? -5.027 -0.516 13.314 1.00 96.19 104 GLY A CA 1
ATOM 825 C C . GLY A 1 104 ? -4.616 0.912 12.944 1.00 96.19 104 GLY A C 1
ATOM 826 O O . GLY A 1 104 ? -4.127 1.142 11.840 1.00 96.19 104 GLY A O 1
ATOM 827 N N . TRP A 1 105 ? -4.757 1.866 13.868 1.00 97.62 105 TRP A N 1
ATOM 828 C CA . TRP A 1 105 ? -4.326 3.249 13.633 1.00 97.62 105 TRP A CA 1
ATOM 829 C C . TRP A 1 105 ? -2.809 3.384 13.507 1.00 97.62 105 TRP A C 1
ATOM 831 O O . TRP A 1 105 ? -2.340 4.142 12.660 1.00 97.62 105 TRP A O 1
ATOM 841 N N . ALA A 1 106 ? -2.044 2.621 14.292 1.00 97.56 106 ALA A N 1
ATOM 842 C CA . ALA A 1 106 ? -0.592 2.579 14.175 1.00 97.56 106 ALA A CA 1
ATOM 843 C C . ALA A 1 106 ? -0.167 2.137 12.768 1.00 97.56 106 ALA A C 1
ATOM 845 O O . ALA A 1 106 ? 0.654 2.807 12.151 1.00 97.56 106 ALA A O 1
ATOM 846 N N . ALA A 1 107 ? -0.782 1.086 12.212 1.00 97.75 107 ALA A N 1
ATOM 847 C CA . ALA A 1 107 ? -0.493 0.638 10.850 1.00 97.75 107 ALA A CA 1
ATOM 848 C C . ALA A 1 107 ? -0.773 1.730 9.801 1.00 97.75 107 ALA A C 1
ATOM 850 O O . ALA A 1 107 ? 0.046 1.941 8.906 1.00 97.75 107 ALA A O 1
ATOM 851 N N . VAL A 1 108 ? -1.883 2.467 9.934 1.00 98.06 108 VAL A N 1
ATOM 852 C CA . VAL A 1 108 ? -2.210 3.586 9.034 1.00 98.06 108 VAL A CA 1
ATOM 853 C C . VAL A 1 108 ? -1.161 4.693 9.137 1.00 98.06 108 VAL A C 1
ATOM 855 O O . VAL A 1 108 ? -0.597 5.092 8.119 1.00 98.06 108 VAL A O 1
ATOM 858 N N . VAL A 1 109 ? -0.858 5.165 10.348 1.00 98.44 109 VAL A N 1
ATOM 859 C CA . VAL A 1 109 ? 0.104 6.258 10.564 1.00 98.44 109 VAL A CA 1
ATOM 860 C C . VAL A 1 109 ? 1.498 5.863 10.079 1.00 98.44 109 VAL A C 1
ATOM 862 O O . VAL A 1 109 ? 2.116 6.620 9.332 1.00 98.44 109 VAL A O 1
ATOM 865 N N . CYS A 1 110 ? 1.967 4.661 10.424 1.00 98.44 110 CYS A N 1
ATOM 866 C CA . CYS A 1 110 ? 3.245 4.141 9.945 1.00 98.44 110 CYS A CA 1
ATOM 867 C C . CYS A 1 110 ? 3.288 4.048 8.417 1.00 98.44 110 CYS A C 1
ATOM 869 O O . CYS A 1 110 ? 4.304 4.408 7.831 1.00 98.44 110 CYS A O 1
ATOM 871 N N . SER A 1 111 ? 2.197 3.640 7.758 1.00 98.44 111 SER A N 1
ATOM 872 C CA . SER A 1 111 ? 2.181 3.549 6.293 1.00 98.44 111 SER A CA 1
ATOM 873 C C . SER A 1 111 ? 2.402 4.903 5.613 1.00 98.44 111 SER A C 1
ATOM 875 O O . SER A 1 111 ? 3.208 5.007 4.687 1.00 98.44 111 SER A O 1
ATOM 877 N N . PHE A 1 112 ? 1.754 5.964 6.106 1.00 98.44 112 PHE A N 1
ATOM 878 C CA . PHE A 1 112 ? 1.956 7.319 5.595 1.00 98.44 112 PHE A CA 1
ATOM 879 C C . PHE A 1 112 ? 3.344 7.854 5.937 1.00 98.44 112 PHE A C 1
ATOM 881 O O . PHE A 1 112 ? 3.992 8.437 5.071 1.00 98.44 112 PHE A O 1
ATOM 888 N N . LEU A 1 113 ? 3.821 7.613 7.162 1.00 98.56 113 LEU A N 1
ATOM 889 C CA . LEU A 1 113 ? 5.157 8.021 7.588 1.00 98.56 113 LEU A CA 1
ATOM 890 C C . LEU A 1 113 ? 6.234 7.396 6.696 1.00 98.56 113 LEU A C 1
ATOM 892 O O . LEU A 1 113 ? 7.074 8.114 6.164 1.00 98.56 113 LEU A O 1
ATOM 896 N N . PHE A 1 114 ? 6.195 6.080 6.480 1.00 98.44 114 PHE A N 1
ATOM 897 C CA . PHE A 1 114 ? 7.172 5.400 5.629 1.00 98.44 114 PHE A CA 1
ATOM 898 C C . PHE A 1 114 ? 7.067 5.821 4.168 1.00 98.44 114 PHE A C 1
ATOM 900 O O . PHE A 1 114 ? 8.095 5.994 3.515 1.00 98.44 114 PHE A O 1
ATOM 907 N N . THR A 1 115 ? 5.856 6.072 3.667 1.00 98.31 115 THR A N 1
ATOM 908 C CA . THR A 1 115 ? 5.668 6.639 2.323 1.00 98.31 115 THR A CA 1
ATOM 909 C C . THR A 1 115 ? 6.356 7.996 2.211 1.00 98.31 115 THR A C 1
ATOM 911 O O . THR A 1 115 ? 7.144 8.208 1.293 1.00 98.31 115 THR A O 1
ATOM 914 N N . PHE A 1 116 ? 6.114 8.893 3.169 1.00 98.12 116 PHE A N 1
ATOM 915 C CA . PHE A 1 116 ? 6.719 10.221 3.193 1.00 98.12 116 PHE A CA 1
ATOM 916 C C . PHE A 1 116 ? 8.246 10.159 3.299 1.00 98.12 116 PHE A C 1
ATOM 918 O O . PHE A 1 116 ? 8.929 10.810 2.516 1.00 98.12 116 PHE A O 1
ATOM 925 N N . LEU A 1 117 ? 8.786 9.340 4.207 1.00 98.19 117 LEU A N 1
ATOM 926 C CA . LEU A 1 117 ? 10.232 9.155 4.357 1.00 98.19 117 LEU A CA 1
ATOM 927 C C . LEU A 1 117 ? 10.874 8.590 3.087 1.00 98.19 117 LEU A C 1
ATOM 929 O O . LEU A 1 117 ? 11.946 9.042 2.697 1.00 98.19 117 LEU A O 1
ATOM 933 N N . THR A 1 118 ? 10.207 7.642 2.424 1.00 97.69 118 THR A N 1
ATOM 934 C CA . THR A 1 118 ? 10.691 7.089 1.153 1.00 97.69 118 THR A CA 1
ATOM 935 C C . THR A 1 118 ? 10.758 8.182 0.091 1.00 97.69 118 THR A C 1
ATOM 937 O O . THR A 1 118 ? 11.787 8.346 -0.551 1.00 97.69 118 THR A O 1
ATOM 940 N N . LEU A 1 119 ? 9.689 8.966 -0.072 1.00 96.62 119 LEU A N 1
ATOM 941 C CA . LEU A 1 119 ? 9.666 10.062 -1.043 1.00 96.62 119 LEU A CA 1
ATOM 942 C C . LEU A 1 119 ? 10.708 11.136 -0.723 1.00 96.62 119 LEU A C 1
ATOM 944 O O . LEU A 1 119 ? 11.386 11.603 -1.631 1.00 96.62 119 LEU A O 1
ATOM 948 N N . LEU A 1 120 ? 10.861 11.495 0.553 1.00 96.56 120 LEU A N 1
ATOM 949 C CA . LEU A 1 120 ? 11.856 12.466 0.996 1.00 96.56 120 LEU A CA 1
ATOM 950 C C . LEU A 1 120 ? 13.268 12.011 0.622 1.00 96.56 120 LEU A C 1
ATOM 952 O O . LEU A 1 120 ? 14.008 12.796 0.045 1.00 96.56 120 LEU A O 1
ATOM 956 N N . PHE A 1 121 ? 13.600 10.746 0.888 1.00 95.81 121 PHE A N 1
ATOM 957 C CA . PHE A 1 121 ? 14.893 10.156 0.541 1.00 95.81 121 PHE A CA 1
ATOM 958 C C . PHE A 1 121 ? 15.197 10.196 -0.965 1.00 95.81 121 PHE A C 1
ATOM 960 O O . PHE A 1 121 ? 16.349 10.351 -1.346 1.00 95.81 121 PHE A O 1
ATOM 967 N N . PHE A 1 122 ? 14.186 10.056 -1.829 1.00 89.62 122 PHE A N 1
ATOM 968 C CA . PHE A 1 122 ? 14.379 10.116 -3.284 1.00 89.62 122 PHE A CA 1
ATOM 969 C C . PHE A 1 122 ? 14.452 11.544 -3.848 1.00 89.62 122 PHE A C 1
ATOM 971 O O . PHE A 1 122 ? 14.871 11.713 -4.992 1.00 89.62 122 PHE A O 1
ATOM 978 N N . ILE A 1 123 ? 14.005 12.550 -3.092 1.00 88.12 123 ILE A N 1
ATOM 979 C CA . ILE A 1 123 ? 13.990 13.960 -3.518 1.00 88.12 123 ILE A CA 1
ATOM 980 C C . ILE A 1 123 ? 15.191 14.736 -2.948 1.00 88.12 123 ILE A C 1
ATOM 982 O O . ILE A 1 123 ? 15.605 15.723 -3.557 1.00 88.12 123 ILE A O 1
ATOM 986 N N . SER A 1 124 ? 15.721 14.318 -1.792 1.00 75.81 124 SER A N 1
ATOM 987 C CA . SER A 1 124 ? 16.941 14.856 -1.169 1.00 75.81 124 SER A CA 1
ATOM 988 C C . SER A 1 124 ? 18.206 14.455 -1.917 1.00 75.81 124 SER A C 1
ATOM 990 O O . SER A 1 124 ? 19.083 15.329 -2.076 1.00 75.81 124 SER A O 1
#

Solvent-accessible surface area (backbone atoms only — not comparable to full-atom values): 6904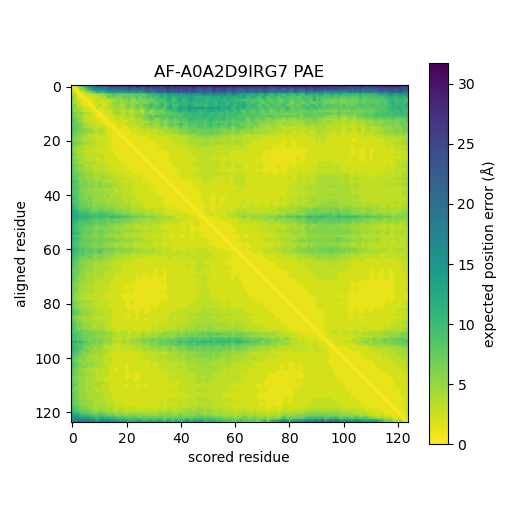 Å² total; per-residue (Å²): 129,88,87,72,80,81,78,86,48,82,91,75,53,82,87,45,72,69,60,53,54,54,52,50,40,51,53,26,49,56,48,44,61,55,49,48,53,56,53,50,50,54,54,49,25,57,74,70,35,70,72,49,28,53,55,50,52,58,55,50,68,34,70,72,46,41,51,51,50,54,50,46,48,36,27,49,36,36,30,49,39,47,46,52,52,49,53,45,40,75,74,75,43,63,82,49,70,68,48,46,51,52,54,49,52,47,23,54,52,49,12,53,50,52,37,50,54,52,52,49,65,76,72,107

Secondary structure (DSSP, 8-state):
---PPPPP-TTTSPPPHHHHHHHHHHHHHHHHHHHHHHHHHHHHHHHT-HHHHHHHHHHHTSHHHHHHHHHHHHHHHHHHHHHHHHHHHHTT---SHHHHHHHHHHHHHHHHHHHHHHHHHHH-

Mean predicted aligned error: 4.08 Å